Protein AF-A0A9D7P491-F1 (afdb_monomer_lite)

Radius of gyration: 15.56 Å; chains: 1; bounding box: 36×40×39 Å

Secondary structure (DSSP, 8-state):
-------TTS-EEEEEEEEEEEESTTSBTT-EEEEETTSEEEEE-SS-EEEEEPPHHHHHHHHHHHHH--GGG--SEE-BTTBSS--TTPEEEEEEEEEEETTEEEEEEEEEEGGGGGGS-HHHHHHHHHHHHHHHHHHHHHT-

Sequence (144 aa):
MNVEDLNVKDRIESWNFELSTSGGLTGKGLGGITAGSDGKATASDGRNNCQDQLLDEETKELDRLIRKSNPARWRKKYAIPGNPHGYADQIHYSFKLTVKTSKGAQIFETTWYDQSAEKTPADLQAIVKQAWKTRDKAIAKCRK

pLDDT: mean 90.48, std 13.12, range [35.16, 98.75]

Structure (mmCIF, N/CA/C/O backbone):
data_AF-A0A9D7P491-F1
#
_entry.id   AF-A0A9D7P491-F1
#
loop_
_atom_site.group_PDB
_atom_site.id
_atom_site.type_symbol
_atom_site.label_atom_id
_atom_site.label_alt_id
_atom_site.label_comp_id
_atom_site.label_asym_id
_atom_site.label_entity_id
_atom_site.label_seq_id
_atom_site.pdbx_PDB_ins_code
_atom_site.Cartn_x
_atom_site.Cartn_y
_atom_site.Cartn_z
_atom_site.occupancy
_atom_site.B_iso_or_equiv
_atom_site.auth_seq_id
_atom_site.auth_comp_id
_atom_site.auth_asym_id
_atom_site.auth_atom_id
_atom_site.pdbx_PDB_model_num
ATOM 1 N N . MET A 1 1 ? 20.386 -20.358 3.763 1.00 36.56 1 MET A N 1
ATOM 2 C CA . MET A 1 1 ? 19.868 -19.125 4.392 1.00 36.56 1 MET A CA 1
ATOM 3 C C . MET A 1 1 ? 18.370 -19.324 4.524 1.00 36.56 1 MET A C 1
ATOM 5 O O . MET A 1 1 ? 17.701 -19.397 3.502 1.00 36.56 1 MET A O 1
ATOM 9 N N . ASN A 1 2 ? 17.889 -19.604 5.736 1.00 35.16 2 ASN A N 1
ATOM 10 C CA . ASN A 1 2 ? 16.508 -20.028 5.960 1.00 35.16 2 ASN A CA 1
ATOM 11 C C . ASN A 1 2 ? 15.569 -18.843 5.740 1.00 35.16 2 ASN A C 1
ATOM 13 O O . ASN A 1 2 ? 15.639 -17.850 6.458 1.00 35.16 2 ASN A O 1
ATOM 17 N N . VAL A 1 3 ? 14.727 -18.953 4.718 1.00 41.53 3 VAL A N 1
ATOM 18 C CA . VAL A 1 3 ? 13.567 -18.087 4.539 1.00 41.53 3 VAL A CA 1
ATOM 19 C C . VAL A 1 3 ? 12.522 -18.645 5.493 1.00 41.53 3 VAL A C 1
ATOM 21 O O . VAL A 1 3 ? 11.895 -19.659 5.199 1.00 41.53 3 VAL A O 1
ATOM 24 N N . GLU A 1 4 ? 12.396 -18.053 6.679 1.00 48.50 4 GLU A N 1
ATOM 25 C CA . GLU A 1 4 ? 11.174 -18.221 7.458 1.00 48.50 4 GLU A CA 1
ATOM 26 C C . GLU A 1 4 ? 10.075 -17.526 6.662 1.00 48.50 4 GLU A C 1
ATOM 28 O O . GLU A 1 4 ? 9.867 -16.315 6.756 1.00 48.50 4 GLU A O 1
ATOM 33 N N . ASP A 1 5 ? 9.438 -18.309 5.788 1.00 48.66 5 ASP A N 1
ATOM 34 C CA . ASP A 1 5 ? 8.141 -17.987 5.227 1.00 48.66 5 ASP A CA 1
ATOM 35 C C . ASP A 1 5 ? 7.290 -17.427 6.367 1.00 48.66 5 ASP A C 1
ATOM 37 O O . ASP A 1 5 ? 7.254 -17.999 7.462 1.00 48.66 5 ASP A O 1
ATOM 41 N N . LEU A 1 6 ? 6.593 -16.322 6.111 1.00 49.03 6 LEU A N 1
ATOM 42 C CA . LEU A 1 6 ? 5.414 -15.972 6.888 1.00 49.03 6 LEU A CA 1
ATOM 43 C C . LEU A 1 6 ? 4.501 -17.194 6.859 1.00 49.03 6 LEU A C 1
ATOM 45 O O . LEU A 1 6 ? 3.740 -17.415 5.915 1.00 49.03 6 LEU A O 1
ATOM 49 N N . ASN A 1 7 ? 4.631 -18.047 7.865 1.00 49.03 7 ASN A N 1
ATOM 50 C CA . ASN A 1 7 ? 3.749 -19.167 8.015 1.00 49.03 7 ASN A CA 1
ATOM 51 C C . ASN A 1 7 ? 2.429 -18.509 8.379 1.00 49.03 7 ASN A C 1
ATOM 53 O O . ASN A 1 7 ? 2.295 -17.975 9.472 1.00 49.03 7 ASN A O 1
ATOM 57 N N . VAL A 1 8 ? 1.463 -18.516 7.464 1.00 50.56 8 VAL A N 1
ATOM 58 C CA . VAL A 1 8 ? 0.110 -17.949 7.637 1.00 50.56 8 VAL A CA 1
ATOM 59 C C . VAL A 1 8 ? -0.615 -18.539 8.872 1.00 50.56 8 VAL A C 1
ATOM 61 O O . VAL A 1 8 ? -1.701 -18.106 9.242 1.00 50.56 8 VAL A O 1
ATOM 64 N N . LYS A 1 9 ? 0.005 -19.509 9.560 1.00 49.84 9 LYS A N 1
ATOM 65 C CA . LYS A 1 9 ? -0.333 -19.934 10.923 1.00 49.84 9 LYS A CA 1
ATOM 66 C C . LYS A 1 9 ? -0.140 -18.847 11.989 1.00 49.84 9 LYS A C 1
ATOM 68 O O . LYS A 1 9 ? -0.881 -18.858 12.968 1.00 49.84 9 LYS A O 1
ATOM 73 N N . ASP A 1 10 ? 0.812 -17.931 11.831 1.00 65.50 10 ASP A N 1
ATOM 74 C CA . ASP A 1 10 ? 0.995 -16.828 12.770 1.00 65.50 10 ASP A CA 1
ATOM 75 C C . ASP A 1 10 ? -0.079 -15.770 12.504 1.00 65.50 10 ASP A C 1
ATOM 77 O O . ASP A 1 10 ? -0.161 -15.155 11.438 1.00 65.50 10 ASP A O 1
ATOM 81 N N . ARG A 1 11 ? -0.969 -15.596 13.482 1.00 82.06 11 ARG A N 1
ATOM 82 C CA . ARG A 1 11 ? -2.113 -14.692 13.377 1.00 82.06 11 ARG A CA 1
ATOM 83 C C . ARG A 1 11 ? -1.612 -13.250 13.260 1.00 82.06 11 ARG A C 1
ATOM 85 O O . ARG A 1 11 ? -0.998 -12.739 14.192 1.00 82.06 11 ARG A O 1
ATOM 92 N N . ILE A 1 12 ? -1.919 -12.583 12.144 1.00 91.62 12 ILE A N 1
ATOM 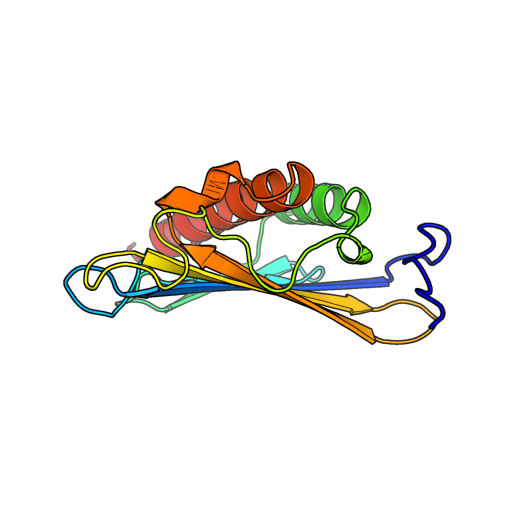93 C CA . ILE A 1 12 ? -1.713 -11.133 12.014 1.00 91.62 12 ILE A CA 1
ATOM 94 C C . ILE A 1 12 ? -2.586 -10.426 13.058 1.00 91.62 12 ILE A C 1
ATOM 96 O O . ILE A 1 12 ? -3.817 -10.541 13.008 1.00 91.62 12 ILE A O 1
ATOM 100 N N . GLU A 1 13 ? -1.945 -9.719 13.987 1.00 94.88 13 GLU A N 1
ATOM 101 C CA . GLU A 1 13 ? -2.587 -8.932 15.046 1.00 94.88 13 GLU A CA 1
ATOM 102 C C . GLU A 1 13 ? -2.940 -7.534 14.544 1.00 94.88 13 GLU A C 1
ATOM 104 O O . GLU A 1 13 ? -4.056 -7.064 14.744 1.00 94.88 13 GLU A O 1
ATOM 109 N N . SER A 1 14 ? -1.996 -6.890 13.858 1.00 97.12 14 SER A N 1
ATOM 110 C CA . SER A 1 14 ? -2.195 -5.589 13.229 1.00 97.12 14 SER A CA 1
ATOM 111 C C . SER A 1 14 ? -1.329 -5.437 11.986 1.00 97.12 14 SER A C 1
ATOM 113 O O . SER A 1 14 ? -0.346 -6.158 11.785 1.00 97.12 14 SER A O 1
ATOM 115 N N . TRP A 1 15 ? -1.701 -4.488 11.137 1.00 97.81 15 TRP A N 1
ATOM 116 C CA . TRP A 1 15 ? -0.930 -4.122 9.959 1.00 97.81 15 TRP A CA 1
ATOM 117 C C . TRP A 1 15 ? -0.955 -2.613 9.755 1.00 97.81 15 TRP A C 1
ATOM 119 O O . TRP A 1 15 ? -1.884 -1.926 10.175 1.00 97.81 15 TRP A O 1
ATOM 129 N N . ASN A 1 16 ? 0.077 -2.109 9.095 1.00 98.44 16 ASN A N 1
ATOM 130 C CA . ASN A 1 16 ? 0.124 -0.762 8.554 1.00 98.44 16 ASN A CA 1
ATOM 131 C C . ASN A 1 16 ? 0.847 -0.817 7.215 1.00 98.44 16 ASN A C 1
ATOM 133 O O . ASN A 1 16 ? 1.903 -1.444 7.126 1.00 98.44 16 ASN A O 1
ATOM 137 N N . PHE A 1 17 ? 0.322 -0.148 6.196 1.00 98.50 17 PHE A N 1
ATOM 138 C CA . PHE A 1 17 ? 1.041 0.020 4.942 1.00 98.50 17 PHE A CA 1
ATOM 139 C C . PHE A 1 17 ? 1.251 1.488 4.600 1.00 98.50 17 PHE A C 1
ATOM 141 O O . PHE A 1 17 ? 0.521 2.370 5.049 1.00 98.50 17 PHE A O 1
ATOM 148 N N . GLU A 1 18 ? 2.253 1.718 3.765 1.00 98.62 18 GLU A N 1
ATOM 149 C CA . GLU A 1 18 ? 2.530 2.973 3.093 1.00 98.62 18 GLU A CA 1
ATOM 150 C C . GLU A 1 18 ? 2.699 2.686 1.604 1.00 98.62 18 GLU A C 1
ATOM 152 O O . GLU A 1 18 ? 3.504 1.844 1.207 1.00 98.62 18 GLU A O 1
ATOM 157 N N . LEU A 1 19 ? 1.925 3.387 0.787 1.00 98.50 19 LEU A N 1
ATOM 158 C CA . LEU A 1 19 ? 2.082 3.453 -0.654 1.00 98.50 19 LEU A CA 1
ATOM 159 C C . LEU A 1 19 ? 2.412 4.894 -1.006 1.00 98.50 19 LEU A C 1
ATOM 161 O O . LEU A 1 19 ? 1.598 5.783 -0.775 1.00 98.50 19 LEU A O 1
ATOM 165 N N . SER A 1 20 ? 3.575 5.134 -1.586 1.00 97.44 20 SER A N 1
ATOM 166 C CA . SER A 1 20 ? 3.978 6.460 -2.038 1.00 97.44 20 SER A CA 1
ATOM 167 C C . SER A 1 20 ? 4.506 6.404 -3.458 1.00 97.44 20 SER A C 1
ATOM 169 O O . SER A 1 20 ? 4.912 5.355 -3.966 1.00 97.44 20 SER A O 1
ATOM 171 N N . THR A 1 21 ? 4.451 7.547 -4.128 1.00 96.69 21 THR A N 1
ATOM 172 C CA . THR A 1 21 ? 4.958 7.693 -5.485 1.00 96.69 21 THR A CA 1
ATOM 173 C C . THR A 1 21 ? 5.840 8.923 -5.606 1.00 96.69 21 THR A C 1
ATOM 175 O O . THR A 1 21 ? 5.640 9.919 -4.912 1.00 96.69 21 THR A O 1
ATOM 178 N N . SER A 1 22 ? 6.808 8.858 -6.511 1.00 93.56 22 SER A N 1
ATOM 179 C CA . SER A 1 22 ? 7.686 9.964 -6.888 1.00 93.56 22 SER A CA 1
ATOM 180 C C . SER A 1 22 ? 7.923 9.965 -8.400 1.00 93.56 22 SER A C 1
ATOM 182 O O . SER A 1 22 ? 7.399 9.110 -9.117 1.00 93.56 22 SER A O 1
ATOM 184 N N . GLY A 1 23 ? 8.685 10.937 -8.902 1.00 91.19 23 GLY A N 1
ATOM 185 C CA . GLY A 1 23 ? 8.952 11.061 -10.335 1.00 91.19 23 GLY A CA 1
ATOM 186 C C . GLY A 1 23 ? 7.806 11.749 -11.078 1.00 91.19 23 GLY A C 1
ATOM 187 O O . GLY A 1 23 ? 7.136 12.630 -10.529 1.00 91.19 23 GLY A O 1
ATOM 188 N N . GLY A 1 24 ? 7.588 11.386 -12.339 1.00 88.00 24 GLY A N 1
ATOM 189 C CA . GLY A 1 24 ? 6.696 12.137 -13.221 1.00 88.00 24 GLY A CA 1
ATOM 190 C C . GLY A 1 24 ? 7.308 13.461 -13.685 1.00 88.00 24 GLY A C 1
ATOM 191 O O . GLY A 1 24 ? 8.367 13.876 -13.217 1.00 88.00 24 GLY A O 1
ATOM 192 N N . LEU A 1 25 ? 6.588 14.191 -14.542 1.00 84.19 25 LEU A N 1
ATOM 193 C CA . LEU A 1 25 ? 7.047 15.467 -15.125 1.00 84.19 25 LEU A CA 1
ATOM 194 C C . LEU A 1 25 ? 7.486 16.524 -14.096 1.00 84.19 25 LEU A C 1
ATOM 196 O O . LEU A 1 25 ? 8.277 17.405 -14.412 1.00 84.19 25 LEU A O 1
ATOM 200 N N . THR A 1 26 ? 6.952 16.466 -12.874 1.00 84.06 26 THR A N 1
ATOM 201 C CA . THR A 1 26 ? 7.259 17.432 -11.804 1.00 84.06 26 THR A CA 1
ATOM 202 C C . THR A 1 26 ? 8.157 16.860 -10.708 1.00 84.06 26 THR A C 1
ATOM 204 O O . THR A 1 26 ? 8.466 17.567 -9.751 1.00 84.06 26 THR A O 1
ATOM 207 N N . GLY A 1 27 ? 8.516 15.574 -10.785 1.00 83.00 27 GLY A N 1
ATOM 208 C CA . GLY A 1 27 ? 9.224 14.846 -9.727 1.00 83.00 27 GLY A CA 1
ATOM 209 C C . GLY A 1 27 ? 8.377 14.495 -8.492 1.00 83.00 27 GLY A C 1
ATOM 210 O O . GLY A 1 27 ? 8.835 13.736 -7.639 1.00 83.00 27 GLY A O 1
ATOM 211 N N . LYS A 1 28 ? 7.143 15.010 -8.384 1.00 84.62 28 LYS A N 1
ATOM 212 C CA . LYS A 1 28 ? 6.278 14.875 -7.196 1.00 84.62 28 LYS A CA 1
ATOM 213 C C . LYS A 1 28 ? 5.490 13.564 -7.119 1.00 84.62 28 LYS A C 1
ATOM 215 O O . LYS A 1 28 ? 4.860 13.304 -6.098 1.00 84.62 28 LYS A O 1
ATOM 220 N N . GLY A 1 29 ? 5.494 12.760 -8.180 1.00 91.12 29 GLY A N 1
ATOM 221 C CA . GLY A 1 29 ? 4.644 11.580 -8.286 1.00 91.12 29 GLY A CA 1
ATOM 222 C C . GLY A 1 29 ? 3.149 11.917 -8.282 1.00 91.12 29 GLY A C 1
ATOM 223 O O . GLY A 1 29 ? 2.724 13.026 -8.607 1.00 91.12 29 GLY A O 1
ATOM 224 N N . LEU A 1 30 ? 2.350 10.928 -7.897 1.00 93.19 30 LEU A N 1
ATOM 225 C CA . LEU A 1 30 ? 0.898 10.991 -7.732 1.00 93.19 30 LEU A CA 1
ATOM 226 C C . LEU A 1 30 ? 0.487 11.206 -6.260 1.00 93.19 30 LEU A C 1
ATOM 228 O O . LEU A 1 30 ? -0.703 11.257 -5.959 1.00 93.19 30 LEU A O 1
ATOM 232 N N . GLY A 1 31 ? 1.437 11.322 -5.327 1.00 95.38 31 GLY A N 1
ATOM 233 C CA . GLY A 1 31 ? 1.181 11.312 -3.883 1.00 95.38 31 GLY A CA 1
ATOM 234 C C . GLY A 1 31 ? 1.185 9.896 -3.302 1.00 95.38 31 GLY A C 1
ATOM 235 O O . GLY A 1 31 ? 1.957 9.043 -3.748 1.00 95.38 31 GLY A O 1
ATOM 236 N N . GLY A 1 32 ? 0.354 9.637 -2.295 1.00 97.25 32 GLY A N 1
ATOM 237 C CA . GLY A 1 32 ? 0.375 8.364 -1.584 1.00 97.25 32 GLY A CA 1
ATOM 238 C C . GLY A 1 32 ? -0.752 8.167 -0.580 1.00 97.25 32 GLY A C 1
ATOM 239 O O . GLY A 1 32 ? -1.660 8.987 -0.458 1.00 97.25 32 GLY A O 1
ATOM 240 N N . ILE A 1 33 ? -0.695 7.049 0.129 1.00 98.00 33 ILE A N 1
ATOM 241 C CA . ILE A 1 33 ? -1.588 6.708 1.228 1.00 98.00 33 ILE A CA 1
ATOM 242 C C . ILE A 1 33 ? -0.859 5.850 2.261 1.00 98.00 33 ILE A C 1
ATOM 244 O O . ILE A 1 33 ? -0.202 4.868 1.918 1.00 98.00 33 ILE A O 1
ATOM 248 N N . THR A 1 34 ? -1.026 6.197 3.530 1.00 98.25 34 THR A N 1
ATOM 249 C CA . THR A 1 34 ? -0.792 5.300 4.659 1.00 98.25 34 THR A CA 1
ATOM 250 C C . THR A 1 34 ? -2.129 4.841 5.216 1.00 98.25 34 THR A C 1
ATOM 252 O O . THR A 1 34 ? -3.077 5.626 5.265 1.00 98.25 34 THR A O 1
ATOM 255 N N . ALA A 1 35 ? -2.226 3.577 5.617 1.00 98.00 35 ALA A N 1
ATOM 256 C CA . ALA A 1 35 ? -3.393 3.079 6.334 1.00 98.00 35 ALA A CA 1
ATOM 257 C C . ALA A 1 35 ? -3.029 1.931 7.276 1.00 98.00 35 ALA A C 1
ATOM 259 O O . ALA A 1 35 ? -2.142 1.127 6.971 1.00 98.00 35 ALA A O 1
ATOM 260 N N . GLY A 1 36 ? -3.753 1.849 8.390 1.00 97.56 36 GLY A N 1
ATOM 261 C CA . GLY A 1 36 ? -3.587 0.825 9.415 1.00 97.56 36 GLY A CA 1
ATOM 262 C C . GLY A 1 36 ? -4.827 -0.038 9.635 1.00 97.56 36 GLY A C 1
ATOM 263 O O . GLY A 1 36 ? -5.945 0.316 9.261 1.00 97.56 36 GLY A O 1
ATOM 264 N N . SER A 1 37 ? -4.633 -1.165 10.321 1.00 97.31 37 SER A N 1
ATOM 265 C CA . SER A 1 37 ? -5.716 -2.042 10.787 1.00 97.31 37 SER A CA 1
ATOM 266 C C . SER A 1 37 ? -6.613 -1.399 11.853 1.00 97.31 37 SER A C 1
ATOM 268 O O . SER A 1 37 ? -7.646 -1.961 12.195 1.00 97.31 37 SER A O 1
ATOM 270 N N . ASP A 1 38 ? -6.216 -0.247 12.400 1.00 96.69 38 ASP A N 1
ATOM 271 C CA . ASP A 1 38 ? -7.039 0.611 13.262 1.00 96.69 38 ASP A CA 1
ATOM 272 C C . ASP A 1 38 ? -7.979 1.535 12.460 1.00 96.69 38 ASP A C 1
ATOM 274 O O . ASP A 1 38 ? -8.713 2.343 13.032 1.00 96.69 38 ASP A O 1
ATOM 278 N N . GLY A 1 39 ? -7.947 1.429 11.129 1.00 96.00 39 GLY A N 1
ATOM 279 C CA . GLY A 1 39 ? -8.751 2.217 10.207 1.00 96.00 39 GLY A CA 1
ATOM 280 C C . GLY A 1 39 ? -8.275 3.660 10.050 1.00 96.00 39 GLY A C 1
ATOM 281 O O . GLY A 1 39 ? -8.910 4.413 9.320 1.00 96.00 39 GLY A O 1
ATOM 282 N N . LYS A 1 40 ? -7.171 4.083 10.675 1.00 97.00 40 LYS A N 1
ATOM 283 C CA . LYS A 1 40 ? -6.618 5.415 10.405 1.00 97.00 40 LYS A CA 1
ATOM 284 C C . LYS A 1 40 ? -5.937 5.413 9.049 1.00 97.00 40 LYS A C 1
ATOM 286 O O . LYS A 1 40 ? -5.190 4.487 8.730 1.00 97.00 40 LYS A O 1
ATOM 291 N N . ALA A 1 41 ? -6.150 6.470 8.275 1.00 96.94 41 ALA A N 1
ATOM 292 C CA . ALA A 1 41 ? -5.469 6.665 7.008 1.00 96.94 41 ALA A CA 1
ATOM 293 C C . ALA A 1 41 ? -4.983 8.103 6.830 1.00 96.94 41 ALA A C 1
ATOM 295 O O . ALA A 1 41 ? -5.629 9.059 7.255 1.00 96.94 41 ALA A O 1
ATOM 296 N N . THR A 1 42 ? -3.836 8.258 6.171 1.00 97.25 42 THR A N 1
ATOM 297 C CA . THR A 1 42 ? -3.378 9.548 5.647 1.00 97.25 42 THR A CA 1
ATOM 298 C C . THR A 1 42 ? -3.198 9.439 4.145 1.00 97.25 42 THR A C 1
ATOM 300 O O . THR A 1 42 ? -2.370 8.665 3.682 1.00 97.25 42 THR A O 1
ATOM 303 N N . ALA A 1 43 ? -3.953 10.210 3.374 1.00 96.75 43 ALA A N 1
ATOM 304 C CA . ALA A 1 43 ? -3.864 10.266 1.921 1.00 96.75 43 ALA A CA 1
ATOM 305 C C . ALA A 1 43 ? -3.197 11.569 1.466 1.00 96.75 43 ALA A C 1
ATOM 307 O O . ALA A 1 43 ? -3.388 12.616 2.080 1.00 96.75 43 ALA A O 1
ATOM 308 N N . SER A 1 44 ? -2.451 11.527 0.365 1.00 95.50 44 SER A N 1
ATOM 309 C CA . SER A 1 44 ? -1.862 12.708 -0.262 1.00 95.50 44 SER A CA 1
ATOM 310 C C . SER A 1 44 ? -1.976 12.675 -1.784 1.00 95.50 44 SER A C 1
ATOM 312 O O . SER A 1 44 ? -1.943 11.612 -2.407 1.00 95.50 44 SER A O 1
ATOM 314 N N . ASP A 1 45 ? -2.100 13.847 -2.405 1.00 91.81 45 ASP A N 1
ATOM 315 C CA . ASP A 1 45 ? -2.130 14.015 -3.869 1.00 91.81 45 ASP A CA 1
ATOM 316 C C . ASP A 1 45 ? -0.941 14.822 -4.419 1.00 91.81 45 ASP A C 1
ATOM 318 O O . ASP A 1 45 ? -0.980 15.337 -5.536 1.00 91.81 45 ASP A O 1
ATOM 322 N N . GLY A 1 46 ? 0.116 14.953 -3.611 1.00 82.25 46 GLY A N 1
ATOM 323 C CA . GLY A 1 46 ? 1.288 15.776 -3.914 1.00 82.25 46 GLY A CA 1
ATOM 324 C C . GLY A 1 46 ? 1.080 17.278 -3.680 1.00 82.25 46 GLY A C 1
ATOM 325 O O . GLY A 1 46 ? 2.027 18.053 -3.836 1.00 82.25 46 GLY A O 1
ATOM 326 N N . ARG A 1 47 ? -0.132 17.708 -3.305 1.00 83.62 47 ARG A N 1
ATOM 327 C CA . ARG A 1 47 ? -0.452 19.096 -2.924 1.00 83.62 47 ARG A CA 1
ATOM 328 C C . ARG A 1 47 ? -1.152 19.178 -1.571 1.00 83.62 47 ARG A C 1
ATOM 330 O O . ARG A 1 47 ? -0.866 20.080 -0.795 1.00 83.62 47 ARG A O 1
ATOM 337 N N . ASN A 1 48 ? -2.037 18.231 -1.302 1.00 86.44 48 ASN A N 1
ATOM 338 C CA . ASN A 1 48 ? -2.860 18.141 -0.109 1.00 86.44 48 ASN A CA 1
ATOM 339 C C . ASN A 1 48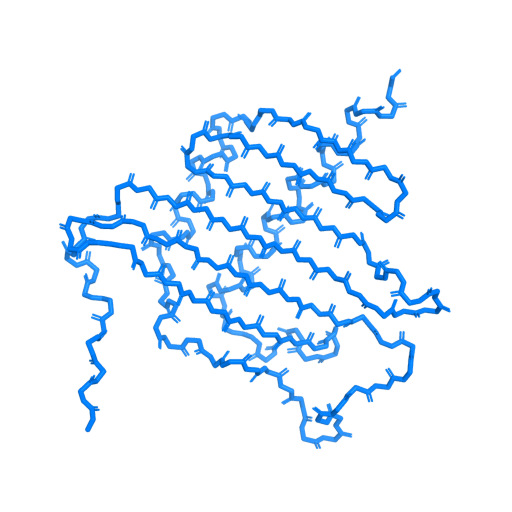 ? -2.487 16.891 0.684 1.00 86.44 48 ASN A C 1
ATOM 341 O O . ASN A 1 48 ? -2.136 15.866 0.096 1.00 86.44 48 ASN A O 1
ATOM 345 N N . ASN A 1 49 ? -2.625 16.980 2.005 1.00 91.75 49 ASN A N 1
ATOM 346 C CA . ASN A 1 49 ? -2.559 15.851 2.925 1.00 91.75 49 ASN A CA 1
ATOM 347 C C . ASN A 1 49 ? -3.884 15.762 3.684 1.00 91.75 49 ASN A C 1
ATOM 349 O O . ASN A 1 49 ? -4.390 16.768 4.175 1.00 91.75 49 ASN A O 1
ATOM 353 N N . CYS A 1 50 ? -4.420 14.555 3.776 1.00 93.88 50 CYS A N 1
ATOM 354 C CA . CYS A 1 50 ? -5.754 14.262 4.266 1.00 93.88 50 CYS A CA 1
ATOM 355 C C . CYS A 1 50 ? -5.697 13.171 5.312 1.00 93.88 50 CYS A C 1
ATOM 357 O O . CYS A 1 50 ? -5.349 12.040 4.982 1.00 93.88 50 CYS A O 1
ATOM 359 N N . GLN A 1 51 ? -6.069 13.493 6.544 1.00 94.19 51 GLN A N 1
ATOM 360 C CA . GLN A 1 51 ? -6.339 12.476 7.551 1.00 94.19 51 GLN A CA 1
ATOM 361 C C . GLN A 1 51 ? -7.791 12.023 7.407 1.00 94.19 51 GLN A C 1
ATOM 363 O O . GLN A 1 51 ? -8.689 12.854 7.287 1.00 94.19 51 GLN A O 1
ATOM 368 N N . ASP A 1 52 ? -8.011 10.714 7.398 1.00 92.56 52 ASP A N 1
ATOM 369 C CA . ASP A 1 52 ? -9.338 10.113 7.296 1.00 92.56 52 ASP A CA 1
ATOM 370 C C . ASP A 1 52 ? -9.430 8.894 8.219 1.00 92.56 52 ASP A C 1
ATOM 372 O O . ASP A 1 52 ? -8.424 8.259 8.554 1.00 92.56 52 ASP A O 1
ATOM 376 N N . GLN A 1 53 ? -10.656 8.566 8.608 1.00 95.44 53 GLN A N 1
ATOM 377 C CA . GLN A 1 53 ? -10.983 7.291 9.226 1.00 95.44 53 GLN A CA 1
ATOM 378 C C . GLN A 1 53 ? -11.669 6.439 8.159 1.00 95.44 53 GLN A C 1
ATOM 380 O O . GLN A 1 53 ? -12.722 6.804 7.627 1.00 95.44 53 GLN A O 1
ATOM 385 N N . LEU A 1 54 ? -11.048 5.313 7.826 1.00 92.31 54 LEU A N 1
ATOM 386 C CA . LEU A 1 54 ? -11.582 4.349 6.879 1.00 92.31 54 LEU A CA 1
ATOM 387 C C . LEU A 1 54 ? -12.925 3.820 7.361 1.00 92.31 54 LEU A C 1
ATOM 389 O O . LEU A 1 54 ? -13.117 3.566 8.552 1.00 92.31 54 LEU A O 1
ATOM 393 N N . LEU A 1 55 ? -13.833 3.602 6.412 1.00 92.69 55 LEU A N 1
ATOM 394 C CA . LEU A 1 55 ? -15.071 2.894 6.701 1.00 92.69 55 LEU A CA 1
ATOM 395 C C . LEU A 1 55 ? -14.761 1.445 7.099 1.00 92.69 55 LEU A C 1
ATOM 397 O O . LEU A 1 55 ? -13.756 0.862 6.671 1.00 92.69 55 LEU A O 1
ATOM 401 N N . ASP A 1 56 ? -15.655 0.837 7.872 1.00 92.38 56 ASP A N 1
ATOM 402 C 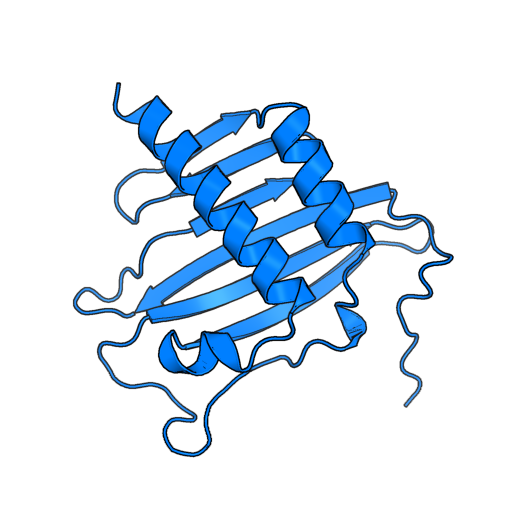CA . ASP A 1 56 ? -15.516 -0.552 8.310 1.00 92.38 56 ASP A CA 1
ATOM 403 C C . ASP A 1 56 ? -15.354 -1.509 7.125 1.00 92.38 56 ASP A C 1
ATOM 405 O O . ASP A 1 56 ? -14.537 -2.428 7.175 1.00 92.38 56 ASP A O 1
ATOM 409 N N . GLU A 1 57 ? -16.091 -1.294 6.034 1.00 93.56 57 GLU A N 1
ATOM 410 C CA . GLU A 1 57 ? -15.996 -2.116 4.826 1.00 93.56 57 GLU A CA 1
ATOM 411 C C . GLU A 1 57 ? -14.632 -1.974 4.139 1.00 93.56 57 GLU A C 1
ATOM 413 O O . GLU A 1 57 ? -14.095 -2.952 3.620 1.00 93.56 57 GLU A O 1
ATOM 418 N N . GLU A 1 58 ? -14.048 -0.773 4.145 1.00 94.19 58 GLU A N 1
ATOM 419 C CA . GLU A 1 58 ? -12.739 -0.503 3.537 1.00 94.19 58 GLU A CA 1
ATOM 420 C C . GLU A 1 58 ? -11.616 -1.129 4.357 1.00 94.19 58 GLU A C 1
ATOM 422 O O . GLU A 1 58 ? -10.723 -1.770 3.799 1.00 94.19 58 GLU A O 1
ATOM 427 N N . THR A 1 59 ? -11.703 -0.999 5.681 1.00 95.62 59 THR A N 1
ATOM 428 C CA . THR A 1 59 ? -10.764 -1.617 6.620 1.00 95.62 59 THR A CA 1
ATOM 429 C C . THR A 1 59 ? -10.827 -3.141 6.524 1.00 95.62 59 THR A C 1
ATOM 431 O O . THR A 1 59 ? -9.786 -3.788 6.414 1.00 95.62 59 THR A O 1
ATOM 434 N N . LYS A 1 60 ? -12.033 -3.726 6.483 1.00 96.19 60 LYS A N 1
ATOM 435 C CA . LYS A 1 60 ? -12.235 -5.178 6.319 1.00 96.19 60 LYS A CA 1
ATOM 436 C C . LYS A 1 60 ? -11.687 -5.693 4.994 1.00 96.19 60 LYS A C 1
ATOM 438 O O . LYS A 1 60 ? -11.077 -6.759 4.966 1.00 96.19 60 LYS A O 1
ATOM 443 N N . GLU A 1 61 ? -11.888 -4.962 3.900 1.00 97.38 61 GLU A N 1
ATOM 444 C CA . GLU A 1 61 ? -11.383 -5.384 2.593 1.00 97.38 61 GLU A CA 1
ATOM 445 C C . GLU A 1 61 ? -9.851 -5.331 2.531 1.00 97.38 61 GLU A C 1
ATOM 447 O O . GLU A 1 61 ? -9.226 -6.284 2.063 1.00 97.38 61 GLU A O 1
ATOM 452 N N . LEU A 1 62 ? -9.227 -4.271 3.055 1.00 97.31 62 LEU A N 1
ATOM 453 C CA . LEU A 1 62 ? -7.766 -4.188 3.156 1.00 97.31 62 LEU A CA 1
ATOM 454 C C . LEU A 1 62 ? -7.195 -5.284 4.063 1.00 97.31 62 LEU A C 1
ATOM 456 O O . LEU A 1 62 ? -6.235 -5.950 3.677 1.00 97.31 62 LEU A O 1
ATOM 460 N N . ASP A 1 63 ? -7.817 -5.536 5.217 1.00 97.12 63 ASP A N 1
ATOM 461 C CA . ASP A 1 63 ? -7.422 -6.617 6.124 1.00 97.12 63 ASP A CA 1
ATOM 462 C C . ASP A 1 63 ? -7.504 -7.988 5.437 1.00 97.12 63 ASP A C 1
ATOM 464 O O . ASP A 1 63 ? -6.547 -8.767 5.472 1.00 97.12 63 ASP A O 1
ATOM 468 N N . ARG A 1 64 ? -8.596 -8.256 4.710 1.00 97.06 64 ARG A N 1
ATOM 469 C CA . ARG A 1 64 ? -8.769 -9.481 3.922 1.00 97.06 64 ARG A CA 1
ATOM 470 C C . ARG A 1 64 ? -7.676 -9.638 2.863 1.00 97.06 64 ARG A C 1
ATOM 472 O O . ARG A 1 64 ? -7.157 -10.742 2.690 1.00 97.06 64 ARG A O 1
ATOM 479 N N . LEU A 1 65 ? -7.340 -8.571 2.136 1.00 97.88 65 LEU A N 1
ATOM 480 C CA . LEU A 1 65 ? -6.300 -8.590 1.103 1.00 97.88 65 LEU A CA 1
ATOM 481 C C . LEU A 1 65 ? -4.909 -8.819 1.702 1.00 97.88 65 LEU A C 1
ATOM 483 O O . LEU A 1 65 ? -4.167 -9.658 1.195 1.00 97.88 65 LEU A O 1
ATOM 487 N N . ILE A 1 66 ? -4.586 -8.149 2.810 1.00 97.00 66 ILE A N 1
ATOM 488 C CA . ILE A 1 66 ? -3.296 -8.286 3.495 1.00 97.00 66 ILE A CA 1
ATOM 489 C C . ILE A 1 66 ? -3.129 -9.702 4.047 1.00 97.00 66 ILE A C 1
ATOM 491 O O . ILE A 1 66 ? -2.114 -10.341 3.776 1.00 97.00 66 ILE A O 1
ATOM 495 N N . ARG A 1 67 ? -4.146 -10.251 4.722 1.00 94.62 67 ARG A N 1
ATOM 496 C CA . ARG A 1 67 ? -4.118 -11.632 5.245 1.00 94.62 67 ARG A CA 1
ATOM 497 C C . ARG A 1 67 ? -3.998 -12.697 4.158 1.00 94.62 67 ARG A C 1
ATOM 499 O O . ARG A 1 67 ? -3.510 -13.787 4.434 1.00 94.62 67 ARG A O 1
ATOM 506 N N . LYS A 1 68 ? -4.468 -12.408 2.942 1.00 94.94 68 LYS A N 1
ATOM 507 C CA . LYS A 1 68 ? -4.386 -13.326 1.796 1.00 94.94 68 LYS A CA 1
ATOM 508 C C . LYS A 1 68 ? -3.094 -13.157 0.988 1.00 94.94 68 LYS A C 1
ATOM 510 O O . LYS A 1 68 ? -2.835 -13.972 0.104 1.00 94.94 68 LYS A O 1
ATOM 515 N N . SER A 1 69 ? -2.314 -12.111 1.255 1.00 95.56 69 SER A N 1
ATOM 516 C CA . SER A 1 69 ? -1.062 -11.848 0.548 1.00 95.56 69 SER A CA 1
ATOM 517 C C . SER A 1 69 ? 0.087 -12.707 1.077 1.00 95.56 69 SER A C 1
ATOM 519 O O . SER A 1 69 ? 0.035 -13.225 2.192 1.00 95.56 69 SER A O 1
ATOM 521 N N . ASN A 1 70 ? 1.132 -12.873 0.267 1.00 94.94 70 ASN A N 1
ATOM 522 C CA . ASN A 1 70 ? 2.368 -13.542 0.656 1.00 94.94 70 ASN A CA 1
ATOM 523 C C . ASN A 1 70 ? 3.560 -12.595 0.450 1.00 94.94 70 ASN A C 1
ATOM 525 O O . ASN A 1 70 ? 4.329 -12.750 -0.508 1.00 94.94 70 ASN A O 1
ATOM 529 N N . PRO A 1 71 ? 3.736 -11.612 1.350 1.00 95.19 71 PRO A N 1
ATOM 530 C CA . PRO A 1 71 ? 4.723 -10.565 1.155 1.00 95.19 71 PRO A CA 1
ATOM 531 C C . PRO A 1 71 ? 6.167 -11.057 1.294 1.00 95.19 71 PRO A C 1
ATOM 533 O O . PRO A 1 71 ? 7.077 -10.443 0.743 1.00 95.19 71 PRO A O 1
ATOM 536 N N . ALA A 1 72 ? 6.388 -12.223 1.912 1.00 94.12 72 ALA A N 1
ATOM 537 C CA . ALA A 1 72 ? 7.691 -12.888 1.940 1.00 94.12 72 ALA A CA 1
ATOM 538 C C . ALA A 1 72 ? 8.188 -13.299 0.539 1.00 94.12 72 ALA A C 1
ATOM 540 O O . ALA A 1 72 ? 9.391 -13.433 0.321 1.00 94.12 72 ALA A O 1
ATOM 541 N N . ARG A 1 73 ? 7.279 -13.468 -0.433 1.00 95.25 73 ARG A N 1
ATOM 542 C CA . ARG A 1 73 ? 7.626 -13.747 -1.836 1.00 95.25 73 ARG A CA 1
ATOM 543 C C . ARG A 1 73 ? 7.809 -12.495 -2.679 1.00 95.25 73 ARG A C 1
ATOM 545 O O . ARG A 1 73 ? 8.156 -12.606 -3.859 1.00 95.25 73 ARG A O 1
ATOM 552 N N . TRP A 1 74 ? 7.562 -11.314 -2.120 1.00 97.12 74 TRP A N 1
ATOM 553 C CA . TRP A 1 74 ? 7.743 -10.093 -2.876 1.00 97.12 74 TRP A CA 1
ATOM 554 C C . TRP A 1 74 ? 9.228 -9.804 -3.089 1.00 97.12 74 TRP A C 1
ATOM 556 O O . TRP A 1 74 ? 10.061 -9.933 -2.195 1.00 97.12 74 TRP A O 1
ATOM 566 N N . ARG A 1 75 ? 9.573 -9.390 -4.306 1.00 97.38 75 ARG A N 1
ATOM 567 C CA . ARG A 1 75 ? 10.912 -8.896 -4.623 1.00 97.38 75 ARG A CA 1
ATOM 568 C C . ARG A 1 75 ? 11.060 -7.477 -4.097 1.00 97.38 75 ARG A C 1
ATOM 570 O O . ARG A 1 75 ? 10.115 -6.698 -4.167 1.00 97.38 75 ARG A O 1
ATOM 577 N N . LYS A 1 76 ? 12.278 -7.099 -3.705 1.00 96.88 76 LYS A N 1
ATOM 578 C CA . LYS A 1 76 ? 12.601 -5.707 -3.342 1.00 96.88 76 LYS A CA 1
ATOM 579 C C . LYS A 1 76 ? 12.315 -4.712 -4.471 1.00 96.88 76 LYS A C 1
ATOM 581 O O . LYS A 1 76 ? 12.022 -3.556 -4.207 1.00 96.88 76 LYS A O 1
ATOM 586 N N . LYS A 1 77 ? 12.415 -5.158 -5.726 1.00 96.94 77 LYS A N 1
ATOM 587 C CA . LYS A 1 77 ? 12.159 -4.341 -6.909 1.00 96.94 77 LYS A CA 1
ATOM 588 C C . LYS A 1 77 ? 11.561 -5.180 -8.033 1.00 96.94 77 LYS A C 1
ATOM 590 O O . LYS A 1 77 ? 12.045 -6.283 -8.303 1.00 96.94 77 LYS A O 1
ATOM 595 N N . TYR A 1 78 ? 10.566 -4.628 -8.716 1.00 96.25 78 TYR A N 1
ATOM 596 C CA . TYR A 1 78 ? 10.041 -5.141 -9.977 1.00 96.25 78 TYR A CA 1
ATOM 597 C C . TYR A 1 78 ? 10.379 -4.167 -11.099 1.00 96.25 78 TYR A C 1
ATOM 599 O O . TYR A 1 78 ? 10.054 -2.983 -11.034 1.00 96.25 78 TYR A O 1
ATOM 607 N N . ALA A 1 79 ? 11.048 -4.675 -12.128 1.00 93.62 79 ALA A N 1
ATOM 608 C CA . ALA A 1 79 ? 11.409 -3.901 -13.303 1.00 93.62 79 ALA A CA 1
ATOM 609 C C . ALA A 1 79 ? 11.339 -4.773 -14.559 1.00 93.62 79 ALA A C 1
ATOM 611 O O . ALA A 1 79 ? 11.599 -5.980 -14.502 1.00 93.62 79 ALA A O 1
ATOM 612 N N . ILE A 1 80 ? 11.003 -4.162 -15.692 1.00 89.94 80 ILE A N 1
ATOM 613 C CA . ILE A 1 80 ? 11.121 -4.800 -17.004 1.00 89.94 80 ILE A CA 1
ATOM 614 C C . ILE A 1 80 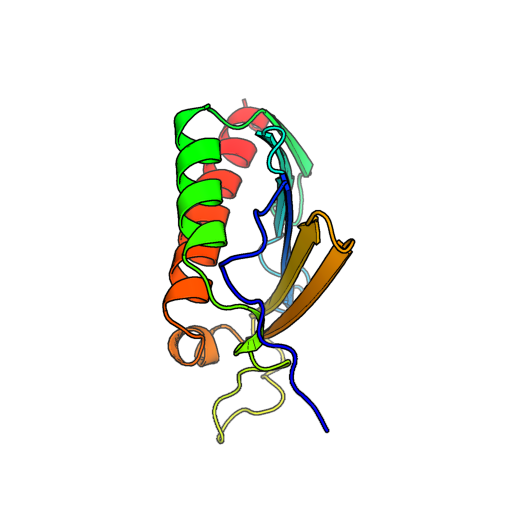? 12.582 -4.745 -17.491 1.00 89.94 80 ILE A C 1
ATOM 616 O O . ILE A 1 80 ? 13.260 -3.745 -17.250 1.00 89.94 80 ILE A O 1
ATOM 620 N N . PRO A 1 81 ? 13.088 -5.773 -18.201 1.00 88.56 81 PRO A N 1
ATOM 621 C CA . PRO A 1 81 ? 14.490 -5.811 -18.633 1.00 88.56 81 PRO A CA 1
ATOM 622 C C . PRO A 1 81 ? 14.930 -4.620 -19.494 1.00 88.56 81 PRO A C 1
ATOM 624 O O . PRO A 1 81 ? 16.065 -4.177 -19.373 1.00 88.56 81 PRO A O 1
ATOM 627 N N . GLY A 1 82 ? 14.037 -4.081 -20.332 1.00 88.12 82 GLY A N 1
ATOM 628 C CA . GLY A 1 82 ? 14.328 -2.926 -21.194 1.00 88.12 82 GLY A CA 1
ATOM 629 C C . GLY A 1 82 ? 14.336 -1.573 -20.475 1.00 88.12 82 GLY A C 1
ATOM 630 O O . GLY A 1 82 ? 14.709 -0.571 -21.074 1.00 88.12 82 GLY A O 1
ATOM 631 N N . ASN A 1 83 ? 13.925 -1.532 -19.205 1.00 87.44 83 ASN A N 1
ATOM 632 C CA . ASN A 1 83 ? 13.874 -0.313 -18.407 1.00 87.44 83 ASN A CA 1
ATOM 633 C C . ASN A 1 83 ? 14.096 -0.617 -16.906 1.00 87.44 83 ASN A C 1
ATOM 635 O O . ASN A 1 83 ? 13.180 -0.499 -16.085 1.00 87.44 83 ASN A O 1
ATOM 639 N N . PRO A 1 84 ? 15.307 -1.060 -16.518 1.00 87.56 84 PRO A N 1
ATOM 640 C CA . PRO A 1 84 ? 15.589 -1.478 -15.147 1.00 87.56 84 PRO A CA 1
ATOM 641 C C . PRO A 1 84 ? 15.736 -0.302 -14.170 1.00 87.56 84 PRO A C 1
ATOM 643 O O . PRO A 1 84 ? 15.592 -0.491 -12.958 1.00 87.56 84 PRO A O 1
ATOM 646 N N . HIS A 1 85 ? 16.026 0.902 -14.667 1.00 87.62 85 HIS A N 1
ATOM 647 C CA . HIS A 1 85 ? 16.328 2.097 -13.865 1.00 87.62 85 HIS A CA 1
ATOM 648 C C . HIS A 1 85 ? 15.280 3.208 -13.978 1.00 87.62 85 HIS A C 1
ATOM 650 O O . HIS A 1 85 ? 15.431 4.238 -13.327 1.00 87.62 85 HIS A O 1
ATOM 656 N N . GLY A 1 86 ? 14.220 2.983 -14.750 1.00 85.38 86 GLY A N 1
ATOM 657 C CA . GLY A 1 86 ? 13.229 4.002 -15.052 1.00 85.38 86 GLY A CA 1
ATOM 658 C C . GLY A 1 86 ? 13.721 5.031 -16.075 1.00 85.38 86 GLY A C 1
ATOM 659 O O . GLY A 1 86 ? 14.919 5.158 -16.339 1.00 85.38 86 GLY A O 1
ATOM 660 N N . TYR A 1 87 ? 12.777 5.794 -16.619 1.00 87.00 87 TYR A N 1
ATOM 661 C CA . TYR A 1 87 ? 13.036 7.013 -17.388 1.00 87.00 87 TYR A CA 1
ATOM 662 C C . TYR A 1 87 ? 12.740 8.259 -16.545 1.00 87.00 87 TYR A C 1
ATOM 664 O O . TYR A 1 87 ? 12.108 8.180 -15.491 1.00 87.00 87 TYR A O 1
ATOM 672 N N . ALA A 1 88 ? 13.214 9.419 -17.008 1.00 82.75 88 ALA A N 1
ATOM 673 C CA . ALA A 1 88 ? 13.158 10.676 -16.258 1.00 82.75 88 ALA A CA 1
ATOM 674 C C . ALA A 1 88 ? 11.730 11.131 -15.895 1.00 82.75 88 ALA A C 1
ATOM 676 O O . ALA A 1 88 ? 11.540 11.802 -14.885 1.00 82.75 88 ALA A O 1
ATOM 677 N N . ASP A 1 89 ? 10.733 10.765 -16.698 1.00 86.19 89 ASP A N 1
ATOM 678 C CA . ASP A 1 89 ? 9.332 11.163 -16.564 1.00 86.19 89 ASP A CA 1
ATOM 679 C C . ASP A 1 89 ? 8.436 10.081 -15.945 1.00 86.19 89 ASP A C 1
ATOM 681 O O . ASP A 1 89 ? 7.226 10.276 -15.833 1.00 86.19 89 ASP A O 1
ATOM 685 N N . GLN A 1 90 ? 8.999 8.951 -15.517 1.00 92.06 90 GLN A N 1
ATOM 686 C CA . GLN A 1 90 ? 8.206 7.843 -14.996 1.00 92.06 90 GLN A CA 1
ATOM 687 C C . GLN A 1 90 ? 7.800 8.022 -13.548 1.00 92.06 90 GLN A C 1
ATOM 689 O O . GLN A 1 90 ? 8.519 8.613 -12.737 1.00 92.06 90 GLN A O 1
ATOM 694 N N . ILE A 1 91 ? 6.651 7.440 -13.211 1.00 95.31 91 ILE A N 1
ATOM 695 C CA . ILE A 1 91 ? 6.211 7.347 -11.827 1.00 95.31 91 ILE A CA 1
ATOM 696 C C . ILE A 1 91 ? 6.882 6.140 -11.179 1.00 95.31 91 ILE A C 1
ATOM 698 O O . ILE A 1 91 ? 6.708 4.997 -11.609 1.00 95.31 91 ILE A O 1
ATOM 702 N N . HIS A 1 92 ? 7.633 6.403 -10.116 1.00 95.88 92 HIS A N 1
ATOM 703 C CA . HIS A 1 92 ? 8.223 5.390 -9.256 1.00 95.88 92 HIS A CA 1
ATOM 704 C C . HIS A 1 92 ? 7.318 5.159 -8.047 1.00 95.88 92 HIS A C 1
ATOM 706 O O . HIS A 1 92 ? 6.957 6.105 -7.353 1.00 95.88 92 HIS A O 1
ATOM 712 N N . TYR A 1 93 ? 6.957 3.906 -7.800 1.00 97.88 93 TYR A N 1
ATOM 713 C CA . TYR A 1 93 ? 6.126 3.462 -6.691 1.00 97.88 93 TYR A CA 1
ATOM 714 C C . TYR A 1 93 ? 7.000 2.823 -5.620 1.00 97.88 93 TYR A C 1
ATOM 716 O O . TYR A 1 93 ? 7.858 1.990 -5.921 1.00 97.88 93 TYR A O 1
ATOM 724 N N . SER A 1 94 ? 6.714 3.163 -4.369 1.00 98.19 94 SER A N 1
ATOM 725 C CA . SER A 1 94 ? 7.273 2.532 -3.181 1.00 98.19 94 SER A CA 1
ATOM 726 C C . SER A 1 94 ? 6.132 2.012 -2.322 1.00 98.19 94 SER A C 1
ATOM 728 O O . SER A 1 94 ? 5.209 2.756 -1.989 1.00 98.19 94 SER A O 1
ATOM 730 N N . PHE A 1 95 ? 6.194 0.736 -1.957 1.00 98.69 95 PHE A N 1
ATOM 731 C CA . PHE A 1 95 ? 5.242 0.114 -1.051 1.00 98.69 95 PHE A CA 1
ATOM 732 C C . PHE A 1 95 ? 5.969 -0.508 0.131 1.00 98.69 95 PHE A C 1
ATOM 734 O O . PHE A 1 95 ? 6.930 -1.262 -0.040 1.00 98.69 95 PHE A O 1
ATOM 741 N N . LYS A 1 96 ? 5.476 -0.211 1.328 1.00 98.75 96 LYS A N 1
ATOM 742 C CA . LYS A 1 96 ? 5.953 -0.760 2.589 1.00 98.75 96 LYS A CA 1
ATOM 743 C C . LYS A 1 96 ? 4.776 -1.334 3.353 1.00 98.75 96 LYS A C 1
ATOM 745 O O . LYS A 1 96 ? 3.795 -0.638 3.580 1.00 98.75 96 LYS A O 1
ATOM 750 N N . LEU A 1 97 ? 4.893 -2.580 3.786 1.00 98.62 97 LEU A N 1
ATOM 751 C CA . LEU A 1 97 ? 3.931 -3.248 4.650 1.00 98.62 97 LEU A CA 1
ATOM 752 C C . LEU A 1 97 ? 4.622 -3.652 5.947 1.00 98.62 97 LEU A C 1
ATOM 754 O O . LEU A 1 97 ? 5.578 -4.424 5.934 1.00 98.62 97 LEU A O 1
ATOM 758 N N . THR A 1 98 ? 4.102 -3.165 7.063 1.00 98.38 98 THR A N 1
ATOM 759 C CA . THR A 1 98 ? 4.472 -3.605 8.404 1.00 98.38 98 THR A CA 1
ATOM 760 C C . THR A 1 98 ? 3.366 -4.504 8.937 1.00 98.38 98 THR A C 1
ATOM 762 O O . THR A 1 98 ? 2.216 -4.080 9.042 1.00 98.38 98 THR A O 1
ATOM 765 N N . VAL A 1 99 ? 3.710 -5.738 9.296 1.00 97.00 99 VAL A N 1
ATOM 766 C CA . VAL A 1 99 ? 2.794 -6.720 9.887 1.00 97.00 99 VAL A CA 1
ATOM 767 C C . VAL A 1 99 ? 3.257 -7.017 11.301 1.00 97.00 99 VAL A C 1
ATOM 769 O O . VAL A 1 99 ? 4.412 -7.382 11.505 1.00 97.00 99 VAL A O 1
ATOM 772 N N . LYS A 1 100 ? 2.365 -6.888 12.283 1.00 96.31 100 LYS A N 1
ATOM 773 C CA . LYS A 1 100 ? 2.617 -7.330 13.653 1.00 96.31 100 LYS A CA 1
ATOM 774 C C . LYS A 1 100 ? 1.961 -8.684 13.887 1.00 96.31 100 LYS A C 1
ATOM 776 O O . LYS A 1 100 ? 0.779 -8.881 13.601 1.00 96.31 100 LYS A O 1
ATOM 781 N N . THR A 1 101 ? 2.744 -9.603 14.426 1.00 93.00 101 THR A N 1
ATOM 782 C CA . THR A 1 101 ? 2.317 -10.935 14.856 1.00 93.00 101 THR A CA 1
ATOM 783 C C . THR A 1 101 ? 2.723 -11.152 16.311 1.00 93.00 101 THR A C 1
ATOM 785 O O . THR A 1 101 ? 3.492 -10.365 16.870 1.00 93.00 101 THR A O 1
ATOM 788 N N . SER A 1 102 ? 2.296 -12.269 16.894 1.00 91.00 102 SER A N 1
ATOM 789 C CA . SER A 1 102 ? 2.740 -12.704 18.224 1.00 91.00 102 SER A CA 1
ATOM 790 C C . SER A 1 102 ? 4.260 -12.901 18.337 1.00 91.00 102 SER A C 1
ATOM 792 O O . SER A 1 102 ? 4.803 -12.858 19.437 1.00 91.00 102 SER A O 1
ATOM 794 N N . LYS A 1 103 ? 4.963 -13.090 17.210 1.00 89.50 103 LYS A N 1
ATOM 795 C CA . LYS A 1 103 ? 6.429 -13.226 17.146 1.00 89.50 103 LYS A CA 1
ATOM 796 C C . LYS A 1 103 ? 7.164 -11.894 16.981 1.00 89.50 103 LYS A C 1
ATOM 798 O O . LYS A 1 103 ? 8.390 -11.869 17.006 1.00 89.50 103 LYS A O 1
ATOM 803 N N . GLY A 1 104 ? 6.434 -10.795 16.802 1.00 92.50 104 GLY A N 1
ATOM 804 C CA . GLY A 1 104 ? 6.987 -9.463 16.577 1.00 92.50 104 GLY A CA 1
ATOM 805 C C . GLY A 1 104 ? 6.526 -8.830 15.266 1.00 92.50 104 GLY A C 1
ATOM 806 O O . GLY A 1 104 ? 5.626 -9.324 14.581 1.00 92.50 104 GLY A O 1
ATOM 807 N N . ALA A 1 105 ? 7.137 -7.689 14.945 1.00 94.62 105 ALA A N 1
ATOM 808 C CA . ALA A 1 105 ? 6.856 -6.931 13.733 1.00 94.62 105 ALA A CA 1
ATOM 809 C C . ALA A 1 105 ? 7.789 -7.342 12.587 1.00 94.62 105 ALA A C 1
ATOM 811 O O . ALA A 1 105 ? 8.998 -7.466 12.774 1.00 94.62 105 ALA A O 1
ATOM 812 N N . GLN A 1 106 ? 7.227 -7.501 11.394 1.00 95.69 106 GLN A N 1
ATOM 813 C CA . GLN A 1 106 ? 7.946 -7.754 10.151 1.00 95.69 106 GLN A CA 1
ATOM 814 C C . GLN A 1 106 ? 7.650 -6.643 9.147 1.00 95.69 106 GLN A C 1
ATOM 816 O O . GLN A 1 106 ? 6.531 -6.133 9.094 1.00 95.69 106 GLN A O 1
ATOM 821 N N . ILE A 1 107 ? 8.658 -6.271 8.358 1.00 97.56 107 ILE A N 1
ATOM 822 C CA . ILE A 1 107 ? 8.574 -5.204 7.359 1.00 97.56 107 ILE A CA 1
ATOM 823 C C . ILE A 1 107 ? 8.883 -5.790 5.983 1.00 97.56 107 ILE A C 1
ATOM 825 O O . ILE A 1 107 ? 9.910 -6.443 5.797 1.00 97.56 107 ILE A O 1
ATOM 829 N N . PHE A 1 108 ? 8.013 -5.509 5.019 1.00 97.88 108 PHE A N 1
ATOM 830 C CA . PHE A 1 108 ? 8.142 -5.912 3.625 1.00 97.88 108 PHE A CA 1
ATOM 831 C C . PHE A 1 108 ? 8.127 -4.671 2.747 1.00 97.88 108 PHE A C 1
ATOM 833 O O . PHE A 1 108 ? 7.186 -3.883 2.799 1.00 97.88 108 PHE A O 1
ATOM 840 N N . GLU A 1 109 ? 9.168 -4.500 1.942 1.00 98.38 109 GLU A N 1
ATOM 841 C CA . GLU A 1 109 ? 9.349 -3.324 1.094 1.00 98.38 109 GLU A CA 1
ATOM 842 C C . GLU A 1 109 ? 9.557 -3.747 -0.354 1.00 98.38 109 GLU A C 1
ATOM 844 O O . GLU A 1 109 ? 10.285 -4.701 -0.651 1.00 98.38 109 GLU A O 1
ATOM 849 N N . THR A 1 110 ? 8.909 -3.028 -1.265 1.00 98.38 110 THR A N 1
ATOM 850 C CA . THR A 1 110 ? 9.043 -3.263 -2.696 1.00 98.38 110 THR A CA 1
ATOM 851 C C . THR A 1 110 ? 8.822 -1.994 -3.504 1.00 98.38 110 THR A C 1
ATOM 853 O O . THR A 1 110 ? 8.052 -1.116 -3.111 1.00 98.38 110 THR A O 1
ATOM 856 N N . THR A 1 111 ? 9.513 -1.894 -4.637 1.00 98.12 111 THR A N 1
ATOM 857 C CA . THR A 1 111 ? 9.408 -0.758 -5.552 1.00 98.12 111 THR A CA 1
ATOM 858 C C . THR A 1 111 ? 9.217 -1.192 -6.999 1.00 98.12 111 THR A C 1
ATOM 860 O O . THR A 1 111 ? 9.614 -2.291 -7.401 1.00 98.12 111 THR A O 1
ATOM 863 N N . TRP A 1 112 ? 8.594 -0.333 -7.802 1.00 97.56 112 TRP A N 1
ATOM 864 C CA . TRP A 1 112 ? 8.431 -0.538 -9.242 1.00 97.56 112 TRP A CA 1
ATOM 865 C C . TRP A 1 112 ? 8.196 0.789 -9.963 1.00 97.56 112 TRP A C 1
ATOM 867 O O . TRP A 1 112 ? 7.791 1.773 -9.354 1.00 97.56 112 TRP A O 1
ATOM 877 N N . TYR A 1 113 ? 8.433 0.822 -11.271 1.00 96.12 113 TYR A N 1
ATOM 878 C CA . TYR A 1 113 ? 7.960 1.916 -12.129 1.00 96.12 113 TYR A CA 1
ATOM 879 C C . TYR A 1 113 ? 6.581 1.572 -12.690 1.00 96.12 113 TYR A C 1
ATOM 881 O O . TYR A 1 113 ? 6.271 0.389 -12.837 1.00 96.12 113 TYR A O 1
ATOM 889 N N . ASP A 1 114 ? 5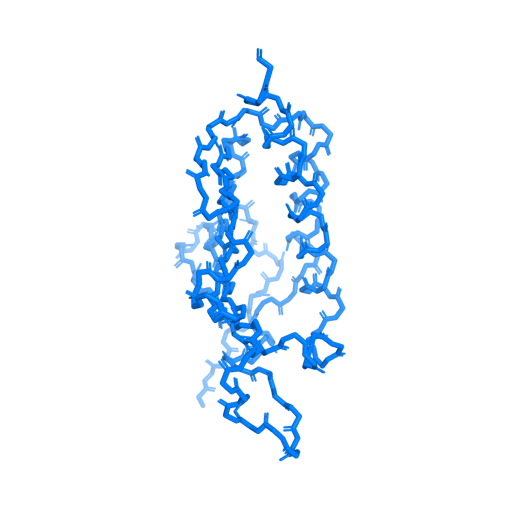.769 2.574 -13.025 1.00 92.31 114 ASP A N 1
ATOM 890 C CA . ASP A 1 114 ? 4.441 2.417 -13.647 1.00 92.31 114 ASP A CA 1
ATOM 891 C C . ASP A 1 114 ? 4.375 1.328 -14.738 1.00 92.31 114 ASP A C 1
ATOM 893 O O . ASP A 1 114 ? 3.538 0.431 -14.659 1.00 92.31 114 ASP A O 1
ATOM 897 N N . GLN A 1 115 ? 5.308 1.310 -15.691 1.00 91.75 115 GLN A N 1
ATOM 898 C CA . GLN A 1 115 ? 5.385 0.301 -16.763 1.00 91.75 115 GLN A CA 1
ATOM 899 C C . GLN A 1 115 ? 5.660 -1.128 -16.271 1.00 91.75 115 GLN A C 1
ATOM 901 O O . GLN A 1 115 ? 5.442 -2.103 -16.987 1.00 91.75 115 GLN A O 1
ATOM 906 N N . SER A 1 116 ? 6.183 -1.270 -15.055 1.00 93.62 116 SER A N 1
ATOM 907 C CA . SER A 1 116 ? 6.467 -2.555 -14.415 1.00 93.62 116 SER A CA 1
ATOM 908 C C . SER A 1 116 ? 5.355 -3.000 -13.464 1.00 93.62 116 SER A C 1
ATOM 910 O O . SER A 1 116 ? 5.491 -4.061 -12.854 1.00 93.62 116 SER A O 1
ATOM 912 N N . ALA A 1 117 ? 4.254 -2.245 -13.346 1.00 92.00 117 ALA A N 1
ATOM 913 C CA . ALA A 1 117 ? 3.148 -2.572 -12.446 1.00 92.00 117 ALA A CA 1
ATOM 914 C C . ALA A 1 117 ? 2.599 -3.987 -12.690 1.00 92.00 117 ALA A C 1
ATOM 916 O O . ALA A 1 117 ? 2.394 -4.738 -11.740 1.00 92.00 117 ALA A O 1
ATOM 917 N N . GLU A 1 118 ? 2.474 -4.416 -13.948 1.00 92.94 118 GLU A N 1
ATOM 918 C CA . GLU A 1 118 ? 2.002 -5.764 -14.301 1.00 92.94 118 GLU A CA 1
ATOM 919 C C . GLU A 1 118 ? 2.967 -6.894 -13.899 1.00 92.94 118 GLU A C 1
ATOM 921 O O . GLU A 1 118 ? 2.580 -8.060 -13.863 1.00 92.94 118 GLU A O 1
ATOM 926 N N . LYS A 1 119 ? 4.233 -6.578 -13.592 1.00 94.69 119 LYS A N 1
ATOM 927 C CA . LYS A 1 119 ? 5.223 -7.556 -13.103 1.00 94.69 119 LYS A CA 1
ATOM 928 C C . LYS A 1 119 ? 5.135 -7.785 -11.599 1.00 94.69 119 LYS A C 1
ATOM 930 O O . LYS A 1 119 ? 5.771 -8.713 -11.097 1.00 94.69 119 LYS A O 1
ATOM 935 N N . THR A 1 120 ? 4.376 -6.955 -10.888 1.00 96.88 120 THR A N 1
ATOM 936 C CA . THR A 1 120 ? 4.107 -7.173 -9.468 1.00 96.88 120 THR A CA 1
ATOM 937 C C . THR A 1 120 ? 3.167 -8.377 -9.281 1.00 96.88 120 THR A C 1
ATOM 939 O O . THR A 1 120 ? 2.319 -8.629 -10.137 1.00 96.88 120 THR A O 1
ATOM 942 N N . PRO A 1 121 ? 3.297 -9.157 -8.197 1.00 97.44 121 PRO A N 1
ATOM 943 C CA . PRO A 1 121 ? 2.391 -10.256 -7.881 1.00 97.44 121 PRO A CA 1
ATOM 944 C C . PRO A 1 121 ? 0.933 -9.809 -7.710 1.00 97.44 121 PRO A C 1
ATOM 946 O O . PRO A 1 121 ? 0.657 -8.699 -7.258 1.00 97.44 121 PRO A O 1
ATOM 949 N N . ALA A 1 122 ? -0.011 -10.692 -8.044 1.00 97.88 122 ALA A N 1
ATOM 950 C CA . ALA A 1 122 ? -1.443 -10.376 -8.052 1.00 97.88 122 ALA A CA 1
ATOM 951 C C . ALA A 1 122 ? -1.999 -9.940 -6.681 1.00 97.88 122 ALA A C 1
ATOM 953 O O . ALA A 1 122 ? -2.932 -9.141 -6.614 1.00 97.88 122 ALA A O 1
ATOM 954 N N . ASP A 1 123 ? -1.431 -10.445 -5.586 1.00 97.50 123 ASP A N 1
ATOM 955 C CA . ASP A 1 123 ? -1.787 -10.040 -4.225 1.00 97.50 123 ASP A CA 1
ATOM 956 C C . ASP A 1 123 ? -1.364 -8.592 -3.927 1.00 97.50 123 ASP A C 1
ATOM 958 O O . ASP A 1 123 ? -2.178 -7.810 -3.434 1.00 97.50 123 ASP A O 1
ATOM 962 N N . LEU A 1 124 ? -0.144 -8.200 -4.308 1.00 98.25 124 LEU A N 1
ATOM 963 C CA . LEU A 1 124 ? 0.323 -6.815 -4.221 1.00 98.25 124 LEU A CA 1
ATOM 964 C C . LEU A 1 124 ? -0.525 -5.885 -5.101 1.00 98.25 124 LEU A C 1
ATOM 966 O O . LEU A 1 124 ? -0.956 -4.831 -4.635 1.00 98.25 124 LEU A O 1
ATOM 970 N N . GLN A 1 125 ? -0.839 -6.290 -6.337 1.00 98.31 125 GLN A N 1
ATOM 971 C CA . GLN A 1 125 ? -1.715 -5.516 -7.229 1.00 98.31 125 GLN A CA 1
ATOM 972 C C . GLN A 1 125 ? -3.092 -5.260 -6.605 1.00 98.31 125 GLN A C 1
ATOM 974 O O . GLN A 1 125 ? -3.618 -4.149 -6.692 1.00 98.31 125 GLN A O 1
ATOM 979 N N . ALA A 1 126 ? -3.678 -6.272 -5.959 1.00 98.25 126 ALA A N 1
ATOM 980 C CA . ALA A 1 126 ? -4.980 -6.145 -5.316 1.00 98.25 126 ALA A CA 1
ATOM 981 C C . ALA A 1 126 ? -4.948 -5.145 -4.149 1.00 98.25 126 ALA A C 1
ATOM 983 O O . ALA A 1 126 ? -5.841 -4.299 -4.052 1.00 98.25 126 ALA A O 1
ATOM 984 N N . ILE A 1 127 ? -3.902 -5.191 -3.313 1.00 98.31 127 ILE A N 1
ATOM 985 C CA . ILE A 1 127 ? -3.706 -4.231 -2.217 1.00 98.31 127 ILE A CA 1
ATOM 986 C C . ILE A 1 127 ? -3.536 -2.815 -2.772 1.00 98.31 127 ILE A C 1
ATOM 988 O O . ILE A 1 127 ? -4.250 -1.908 -2.355 1.00 98.31 127 ILE A O 1
ATOM 992 N N . VAL A 1 128 ? -2.646 -2.624 -3.750 1.00 98.12 128 VAL A N 1
ATOM 993 C CA . VAL A 1 128 ? -2.371 -1.313 -4.361 1.00 98.12 128 VAL A CA 1
ATOM 994 C C . VAL A 1 128 ? -3.630 -0.721 -4.993 1.00 98.12 128 VAL A C 1
ATOM 996 O O . VAL A 1 128 ? -3.930 0.455 -4.793 1.00 98.12 128 VAL A O 1
ATOM 999 N N . LYS A 1 129 ? -4.415 -1.530 -5.711 1.00 97.94 129 LYS A N 1
ATOM 1000 C CA . LYS A 1 129 ? -5.687 -1.096 -6.300 1.00 97.94 129 LYS A CA 1
ATOM 1001 C C . LYS A 1 129 ? -6.666 -0.601 -5.235 1.00 97.94 129 LYS A C 1
ATOM 1003 O O . LYS A 1 129 ? -7.281 0.452 -5.408 1.00 97.94 129 LYS A O 1
ATOM 1008 N N . GLN A 1 130 ? -6.819 -1.349 -4.143 1.00 97.94 130 GLN A N 1
ATOM 1009 C CA . GLN A 1 130 ? -7.698 -0.947 -3.050 1.00 97.94 130 GLN A CA 1
ATOM 1010 C C . GLN A 1 130 ? -7.161 0.297 -2.325 1.00 97.94 130 GLN A C 1
ATOM 1012 O O . GLN A 1 130 ? -7.942 1.193 -2.017 1.00 97.94 130 GLN A O 1
ATOM 1017 N N . ALA A 1 131 ? -5.845 0.405 -2.131 1.00 97.50 131 ALA A N 1
ATOM 1018 C CA . ALA A 1 131 ? -5.199 1.572 -1.538 1.00 97.50 131 ALA A CA 1
ATOM 1019 C C . ALA A 1 131 ? -5.458 2.853 -2.350 1.00 97.50 131 ALA A C 1
ATOM 1021 O O . ALA A 1 131 ? -5.850 3.863 -1.771 1.00 97.50 131 ALA A O 1
ATOM 1022 N N . TRP A 1 132 ? -5.337 2.812 -3.683 1.00 97.06 132 TRP A N 1
ATOM 1023 C CA . TRP A 1 132 ? -5.672 3.961 -4.539 1.00 97.06 132 TRP A CA 1
ATOM 1024 C C . TRP A 1 132 ? -7.146 4.355 -4.440 1.00 97.06 132 TRP A C 1
ATOM 1026 O O . TRP A 1 132 ? -7.453 5.531 -4.265 1.00 97.06 132 TRP A O 1
ATOM 1036 N N . LYS A 1 133 ? -8.064 3.380 -4.451 1.00 96.12 133 LYS A N 1
ATOM 1037 C CA . LYS A 1 133 ? -9.498 3.647 -4.256 1.00 96.12 133 LYS A CA 1
ATOM 1038 C C . LYS A 1 133 ? -9.771 4.338 -2.916 1.00 96.12 133 LYS A C 1
ATOM 1040 O O . LYS A 1 133 ? -10.572 5.269 -2.858 1.00 96.12 133 LYS A O 1
ATOM 1045 N N . THR A 1 134 ? -9.119 3.880 -1.851 1.00 95.06 134 THR A N 1
ATOM 1046 C CA . THR A 1 134 ? -9.228 4.472 -0.516 1.00 95.06 134 THR A CA 1
ATOM 1047 C C . THR A 1 134 ? -8.651 5.891 -0.482 1.00 95.06 134 THR A C 1
ATOM 1049 O O . THR A 1 134 ? -9.306 6.808 0.013 1.00 95.06 134 THR A O 1
ATOM 1052 N N . ARG A 1 135 ? -7.468 6.103 -1.070 1.00 95.50 135 ARG A N 1
ATOM 1053 C CA . ARG A 1 135 ? -6.835 7.424 -1.183 1.00 95.50 135 ARG A CA 1
ATOM 1054 C C . ARG A 1 135 ? -7.748 8.421 -1.885 1.00 95.50 135 ARG A C 1
ATOM 1056 O O . ARG A 1 135 ? -7.961 9.513 -1.369 1.00 95.50 135 ARG A O 1
ATOM 1063 N N . ASP A 1 136 ? -8.279 8.061 -3.049 1.00 94.50 136 ASP A N 1
ATOM 1064 C CA . ASP A 1 136 ? -9.066 8.979 -3.876 1.00 94.50 136 ASP A CA 1
ATOM 1065 C C . ASP A 1 136 ? -10.329 9.446 -3.148 1.00 94.50 136 ASP A C 1
ATOM 1067 O O . ASP A 1 136 ? -10.685 10.625 -3.202 1.00 94.50 136 ASP A O 1
ATOM 1071 N N . LYS A 1 137 ? -10.967 8.546 -2.392 1.00 92.75 137 LYS A N 1
ATOM 1072 C CA . LYS A 1 137 ? -12.094 8.893 -1.522 1.00 92.75 137 LYS A CA 1
ATOM 1073 C C . LYS A 1 137 ? -11.692 9.836 -0.390 1.00 92.75 137 LYS A C 1
ATOM 1075 O O . LYS A 1 137 ? -12.392 10.822 -0.169 1.00 92.75 137 LYS A O 1
ATOM 1080 N N . ALA A 1 138 ? -10.587 9.557 0.303 1.00 92.00 138 ALA A N 1
ATOM 1081 C CA . ALA A 1 138 ? -10.091 10.406 1.385 1.00 92.00 138 ALA A CA 1
ATOM 1082 C C . ALA A 1 138 ? -9.763 11.824 0.879 1.00 92.00 138 ALA A C 1
ATOM 1084 O O . ALA A 1 138 ? -10.225 12.811 1.449 1.00 92.00 138 ALA A O 1
ATOM 1085 N N . ILE A 1 139 ? -9.067 11.938 -0.259 1.00 92.88 139 ILE A N 1
ATOM 1086 C CA . ILE A 1 139 ? -8.774 13.228 -0.904 1.00 92.88 139 ILE A CA 1
ATOM 1087 C C . ILE A 1 139 ? -10.061 13.965 -1.300 1.00 92.88 139 ILE A C 1
ATOM 1089 O O . ILE A 1 139 ? -10.165 15.176 -1.101 1.00 92.88 139 ILE A O 1
ATOM 1093 N N . ALA A 1 140 ? -11.061 13.261 -1.841 1.00 90.88 140 ALA A N 1
ATOM 1094 C CA . ALA A 1 140 ? -12.329 13.872 -2.237 1.00 90.88 140 ALA A CA 1
ATOM 1095 C C . ALA A 1 140 ? -13.122 14.447 -1.050 1.00 90.88 140 ALA A C 1
ATOM 1097 O O . ALA A 1 140 ? -13.846 15.426 -1.231 1.00 90.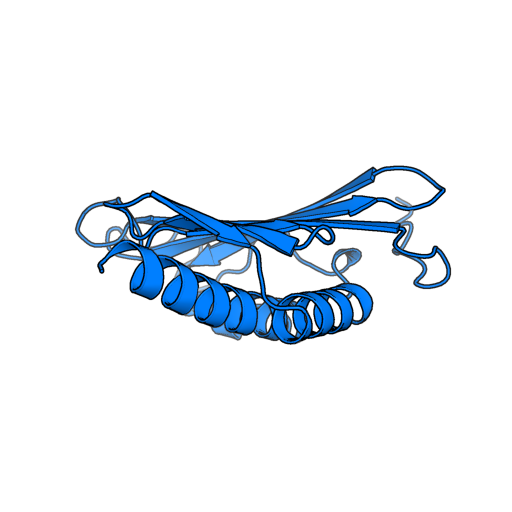88 140 ALA A O 1
ATOM 1098 N N . LYS A 1 141 ? -12.986 13.874 0.155 1.00 85.69 141 LYS A N 1
ATOM 1099 C CA . LYS A 1 141 ? -13.616 14.405 1.374 1.00 85.69 141 LYS A CA 1
ATOM 1100 C C . LYS A 1 141 ? -12.990 15.729 1.820 1.00 85.69 141 LYS A C 1
ATOM 1102 O O . LYS A 1 141 ? -13.732 16.628 2.182 1.00 85.69 141 LYS A O 1
ATOM 1107 N N . CYS A 1 142 ? -11.665 15.871 1.750 1.00 81.06 142 CYS A N 1
ATOM 1108 C CA . CYS A 1 142 ? -10.968 17.083 2.210 1.00 81.06 142 CYS A CA 1
ATOM 1109 C C . CYS A 1 142 ? -11.101 18.298 1.293 1.00 81.06 142 CYS A C 1
ATOM 1111 O O . CYS A 1 142 ? -10.740 19.402 1.681 1.00 81.06 142 CYS A O 1
ATOM 1113 N N . ARG A 1 143 ? -11.495 18.089 0.034 1.00 75.88 143 ARG A N 1
ATOM 1114 C CA . ARG A 1 143 ? -11.659 19.175 -0.943 1.00 75.88 143 ARG A CA 1
ATOM 1115 C C . ARG A 1 143 ? -13.014 19.883 -0.828 1.00 75.88 143 ARG A C 1
ATOM 1117 O O . ARG A 1 143 ? -13.269 20.790 -1.616 1.00 75.88 143 ARG A O 1
ATOM 1124 N N . LYS A 1 144 ? -13.879 19.428 0.078 1.00 57.69 144 LYS A N 1
ATOM 1125 C CA . LYS A 1 144 ? -15.161 20.055 0.404 1.00 57.69 144 LYS A CA 1
ATOM 1126 C C . LYS A 1 144 ? -14.986 21.010 1.572 1.00 57.69 144 LYS A C 1
ATOM 1128 O O . LYS A 1 144 ? -15.660 22.057 1.532 1.00 57.69 144 LYS A O 1
#

Foldseek 3Di:
DDLPFPPLVFDFPKKKKKKAKAAAPVRQAQGIKIAMLQQWMWADRSPDIFTDRHDPVLSVQLVVLVSPDRLSPWDQEFEDPVARPHDRRWMKMKMWMWTQTPVGIDIHIHIYTPVRLVVGDPSVNSNVVSRVVRNVVRVVVVVD